Protein AF-A0A0D8IWX7-F1 (afdb_monomer_lite)

Sequence (116 aa):
MLSFEKLKALRERKLTTEEADFSEEHLSIVWWFLNEKKLPADDWFDVVVLRYLLTVKRWFTLPELQRYSFTTLAVSAMKSAVNTERRKQNRRPQTISLDAPYKGTYGDPLVECLAG

Organism: NCBI:txid1550024

pLDDT: mean 87.42, std 16.74, range [42.41, 98.69]

Radius of gyration: 21.65 Å; chains: 1; bounding box: 57×43×45 Å

Structure (mmCIF, N/CA/C/O backbone):
data_AF-A0A0D8IWX7-F1
#
_entry.id   AF-A0A0D8IWX7-F1
#
loop_
_atom_site.group_PDB
_atom_site.id
_atom_site.type_symbol
_atom_site.label_atom_id
_atom_site.label_alt_id
_atom_site.label_comp_id
_atom_site.label_asym_id
_atom_site.label_entity_id
_atom_site.label_seq_id
_atom_site.pdbx_PDB_ins_code
_atom_site.Cartn_x
_atom_site.Cartn_y
_atom_site.Cartn_z
_atom_site.occupancy
_atom_site.B_iso_or_equiv
_atom_site.auth_seq_id
_atom_site.auth_comp_id
_atom_site.auth_asym_id
_atom_site.auth_atom_id
_atom_site.pdbx_PDB_model_num
ATOM 1 N N . MET A 1 1 ? 5.541 0.273 18.414 1.00 60.97 1 MET A N 1
ATOM 2 C CA . MET A 1 1 ? 6.130 -0.409 17.235 1.00 60.97 1 MET A CA 1
ATOM 3 C C . MET A 1 1 ? 5.494 -1.789 17.108 1.00 60.97 1 MET A C 1
ATOM 5 O O . MET A 1 1 ? 5.471 -2.514 18.094 1.00 60.97 1 MET A O 1
ATOM 9 N N . LEU A 1 2 ? 4.934 -2.142 15.945 1.00 74.31 2 LEU A N 1
ATOM 10 C CA . LEU A 1 2 ? 4.429 -3.502 15.703 1.00 74.31 2 LEU A CA 1
ATOM 11 C C . LEU A 1 2 ? 5.584 -4.506 15.731 1.00 74.31 2 LEU A C 1
ATOM 13 O O . LEU A 1 2 ? 6.613 -4.266 15.100 1.00 74.31 2 LEU A O 1
ATOM 17 N N . SER A 1 3 ? 5.392 -5.635 16.417 1.00 86.25 3 SER A N 1
ATOM 18 C CA . SER A 1 3 ? 6.328 -6.755 16.330 1.00 86.25 3 SER A CA 1
ATOM 19 C C . SER A 1 3 ? 6.363 -7.317 14.906 1.00 86.25 3 SER A C 1
ATOM 21 O O . SER A 1 3 ? 5.390 -7.202 14.151 1.00 86.25 3 SER A O 1
ATOM 23 N N . PHE A 1 4 ? 7.484 -7.946 14.549 1.00 84.75 4 PHE A N 1
ATOM 24 C CA . PHE A 1 4 ? 7.644 -8.630 13.266 1.00 84.75 4 PHE A CA 1
ATOM 25 C C . PHE A 1 4 ? 6.500 -9.620 13.003 1.00 84.75 4 PHE A C 1
ATOM 27 O O . PHE A 1 4 ? 5.888 -9.570 11.939 1.00 84.75 4 PHE A O 1
ATOM 34 N N . GLU A 1 5 ? 6.134 -10.422 14.006 1.00 90.69 5 GLU A N 1
ATOM 35 C CA . GLU A 1 5 ? 5.042 -11.396 13.896 1.00 90.69 5 GLU A CA 1
ATOM 36 C C . GLU A 1 5 ? 3.694 -10.748 13.575 1.00 90.69 5 GLU A C 1
ATOM 38 O O . GLU A 1 5 ? 2.978 -11.202 12.684 1.00 90.69 5 GLU A O 1
ATOM 43 N N . LYS A 1 6 ? 3.362 -9.621 14.220 1.00 87.44 6 LYS A N 1
ATOM 44 C CA . LYS A 1 6 ? 2.121 -8.903 13.901 1.00 87.44 6 LYS A CA 1
ATOM 45 C C . LYS A 1 6 ? 2.145 -8.336 12.479 1.00 87.44 6 LYS A C 1
ATOM 47 O O . LYS A 1 6 ? 1.122 -8.362 11.800 1.00 87.44 6 LYS A O 1
ATOM 52 N N . LEU A 1 7 ? 3.292 -7.839 12.005 1.00 86.12 7 LEU A N 1
ATOM 53 C CA . LEU A 1 7 ? 3.440 -7.362 10.622 1.00 86.12 7 LEU A CA 1
ATOM 54 C C . LEU A 1 7 ? 3.317 -8.493 9.600 1.00 86.12 7 LEU A C 1
ATOM 56 O O . LEU A 1 7 ? 2.735 -8.286 8.533 1.00 86.12 7 LEU A O 1
ATOM 60 N N . LYS A 1 8 ? 3.864 -9.668 9.91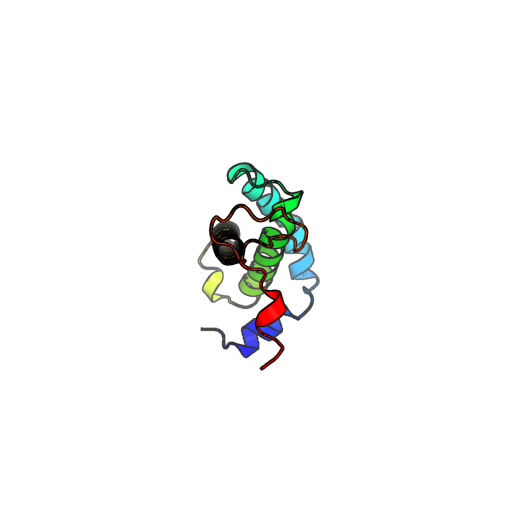6 1.00 91.31 8 LYS A N 1
ATOM 61 C CA . LYS A 1 8 ? 3.763 -10.864 9.084 1.00 91.31 8 LYS A CA 1
ATOM 62 C C . LYS A 1 8 ? 2.311 -11.336 8.992 1.00 91.31 8 LYS A C 1
ATOM 64 O O . LYS A 1 8 ? 1.776 -11.401 7.889 1.00 91.31 8 LYS A O 1
ATOM 69 N N . ALA A 1 9 ? 1.639 -11.498 10.131 1.00 92.75 9 ALA A N 1
ATOM 70 C CA . ALA A 1 9 ? 0.228 -11.875 10.186 1.00 92.75 9 ALA A CA 1
ATOM 71 C C . ALA A 1 9 ? -0.677 -10.880 9.435 1.00 92.75 9 ALA A C 1
ATOM 73 O O . ALA A 1 9 ? -1.554 -11.284 8.672 1.00 92.75 9 ALA A O 1
ATOM 74 N N . LEU A 1 10 ? -0.432 -9.570 9.578 1.00 92.31 10 LEU A N 1
ATOM 75 C CA . LEU A 1 10 ? -1.153 -8.535 8.824 1.00 92.31 10 LEU A CA 1
ATOM 76 C C . LEU A 1 10 ? -0.976 -8.686 7.311 1.00 92.31 10 LEU A C 1
ATOM 78 O O . LEU A 1 10 ? -1.925 -8.503 6.548 1.00 92.31 10 LEU A O 1
ATOM 82 N N . ARG A 1 11 ? 0.235 -9.003 6.854 1.00 92.88 11 ARG A N 1
ATOM 83 C CA . ARG A 1 11 ? 0.511 -9.189 5.428 1.00 92.88 11 ARG A CA 1
ATOM 84 C C . ARG A 1 11 ? -0.229 -10.403 4.872 1.00 92.88 11 ARG A C 1
ATOM 86 O O . ARG A 1 11 ? -0.835 -10.277 3.813 1.00 92.88 11 ARG A O 1
ATOM 93 N N . GLU A 1 12 ? -0.190 -11.521 5.588 1.00 94.38 12 GLU A N 1
ATOM 94 C CA . GLU A 1 12 ? -0.689 -12.825 5.132 1.00 94.38 12 GLU A CA 1
ATOM 95 C C . GLU A 1 12 ? -2.214 -12.967 5.226 1.00 94.38 12 GLU A C 1
ATOM 97 O O . GLU A 1 12 ? -2.812 -13.652 4.398 1.00 94.38 12 GLU A O 1
ATOM 102 N N . ARG A 1 13 ? -2.874 -12.302 6.186 1.00 95.19 13 ARG A N 1
ATOM 103 C CA . ARG A 1 13 ? -4.339 -12.379 6.303 1.00 95.19 13 ARG A CA 1
ATOM 104 C C . ARG A 1 13 ? -5.051 -11.770 5.093 1.00 95.19 13 ARG A C 1
ATOM 106 O O . ARG A 1 13 ? -4.549 -10.829 4.478 1.00 95.19 13 ARG A O 1
ATOM 113 N N . LYS A 1 14 ? -6.267 -12.222 4.791 1.00 96.50 14 LYS A N 1
ATOM 114 C CA . LYS A 1 14 ? -7.143 -11.537 3.825 1.00 96.50 14 LYS A CA 1
ATOM 115 C C . LYS A 1 14 ? -7.616 -10.183 4.379 1.00 96.50 14 LYS A C 1
ATOM 117 O O . LYS A 1 14 ? -7.542 -9.943 5.589 1.00 96.50 14 LYS A O 1
ATOM 122 N N . LEU A 1 15 ? -8.033 -9.288 3.483 1.00 97.19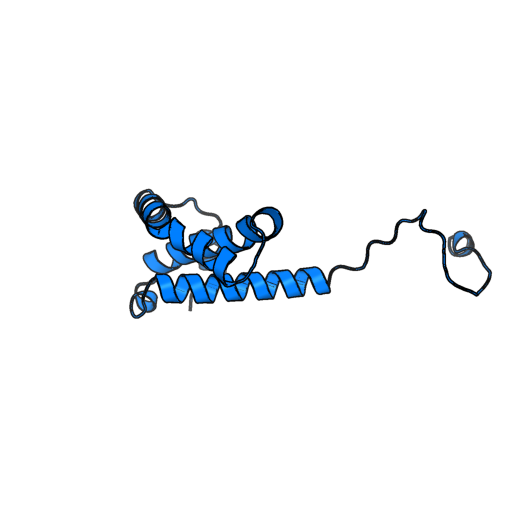 15 LEU A N 1
ATOM 123 C CA . LEU A 1 15 ? -8.745 -8.067 3.875 1.00 97.19 15 LEU A CA 1
ATOM 124 C C . LEU A 1 15 ? -10.071 -8.458 4.533 1.00 97.19 15 LEU A C 1
ATOM 126 O O . LEU A 1 15 ? -10.668 -9.465 4.142 1.00 97.19 15 LEU A O 1
ATOM 130 N N . THR A 1 16 ? -10.496 -7.697 5.539 1.00 97.81 16 THR A N 1
ATOM 131 C CA . THR A 1 16 ? -11.891 -7.767 5.998 1.00 97.81 16 THR A CA 1
ATOM 132 C C . THR A 1 16 ? -12.795 -7.095 4.965 1.00 97.81 16 THR A C 1
ATOM 134 O O . THR A 1 16 ? -12.296 -6.427 4.057 1.00 97.81 16 THR A O 1
ATOM 137 N N . THR A 1 17 ? -14.110 -7.268 5.082 1.00 98.06 17 THR A N 1
ATOM 138 C CA . THR A 1 17 ? -15.071 -6.623 4.177 1.00 98.06 17 THR A CA 1
ATOM 139 C C . THR A 1 17 ? -14.912 -5.104 4.205 1.00 98.06 17 THR A C 1
ATOM 141 O O . THR A 1 17 ? -14.738 -4.486 3.166 1.00 98.06 17 THR A O 1
ATOM 144 N N . GLU A 1 18 ? -14.810 -4.517 5.396 1.00 98.00 18 GLU A N 1
ATOM 145 C CA . GLU A 1 18 ? -14.675 -3.069 5.582 1.00 98.00 18 GLU A CA 1
ATOM 146 C C . GLU A 1 18 ? -13.376 -2.533 4.971 1.00 98.00 18 GLU A C 1
ATOM 148 O O . GLU A 1 18 ? -13.340 -1.453 4.387 1.00 98.00 18 GLU A O 1
ATOM 153 N N . GLU A 1 19 ? -12.284 -3.290 5.092 1.00 98.12 19 GLU A N 1
ATOM 154 C CA . GLU A 1 19 ? -11.017 -2.926 4.467 1.00 98.12 19 GLU A CA 1
ATOM 155 C C . GLU A 1 19 ? -11.064 -3.070 2.946 1.00 98.12 19 GLU A C 1
ATOM 157 O O . GLU A 1 19 ? -10.386 -2.311 2.254 1.00 98.12 19 GLU A O 1
ATOM 162 N N . ALA A 1 20 ? -11.806 -4.050 2.425 1.00 98.19 20 ALA A N 1
ATOM 163 C CA . ALA A 1 20 ? -11.984 -4.251 0.994 1.00 98.19 20 ALA A CA 1
ATOM 164 C C . ALA A 1 20 ? -12.804 -3.107 0.383 1.00 98.19 20 ALA A C 1
ATOM 166 O O . ALA A 1 20 ? -12.322 -2.484 -0.561 1.00 98.19 20 ALA A O 1
ATOM 167 N N . ASP A 1 21 ? -13.941 -2.763 0.989 1.00 98.50 21 ASP A N 1
ATOM 168 C CA . ASP A 1 21 ? -14.801 -1.654 0.562 1.00 98.50 21 ASP A CA 1
ATOM 169 C C . ASP A 1 21 ? -14.020 -0.332 0.581 1.00 98.50 21 ASP A C 1
ATOM 171 O O . ASP A 1 21 ? -13.932 0.381 -0.420 1.00 98.50 21 ASP A O 1
ATOM 175 N N . PHE A 1 22 ? -13.317 -0.056 1.685 1.00 98.38 22 PHE A N 1
ATOM 176 C CA . PHE A 1 22 ? -12.463 1.127 1.794 1.00 98.38 22 PHE A CA 1
ATOM 177 C C . PHE A 1 22 ? -11.349 1.149 0.735 1.00 98.38 22 PHE A C 1
ATOM 179 O O . PHE A 1 22 ? -10.996 2.213 0.214 1.00 98.38 22 PHE A O 1
ATOM 186 N N . SER A 1 23 ? -10.770 -0.019 0.428 1.00 97.81 23 SER A N 1
ATOM 187 C CA . SER A 1 23 ? -9.730 -0.148 -0.597 1.00 97.81 23 SER A CA 1
ATOM 188 C C . SER A 1 23 ? -10.271 0.147 -1.992 1.00 97.81 23 SER A C 1
ATOM 190 O O . SER A 1 23 ? -9.572 0.752 -2.799 1.00 97.81 23 SER A O 1
ATOM 192 N N . GLU A 1 24 ? -11.494 -0.280 -2.292 1.00 98.12 24 GLU A N 1
ATOM 193 C CA . GLU A 1 24 ? -12.143 -0.031 -3.576 1.00 98.12 24 GLU A CA 1
ATOM 194 C C . GLU A 1 24 ? -12.439 1.461 -3.760 1.00 98.12 24 GLU A C 1
ATOM 196 O O . GLU A 1 24 ? -12.020 2.053 -4.759 1.00 98.12 24 GLU A O 1
ATOM 201 N N . GLU A 1 25 ? -13.032 2.104 -2.751 1.00 98.19 25 GLU A N 1
ATOM 202 C CA . GLU A 1 25 ? -13.342 3.541 -2.760 1.00 98.19 25 GLU A CA 1
ATOM 203 C C . GLU A 1 25 ? -12.102 4.417 -2.994 1.00 98.19 25 GLU A C 1
ATOM 205 O O . GLU A 1 25 ? -12.149 5.427 -3.701 1.00 98.19 25 GLU A O 1
ATOM 210 N N . HIS A 1 26 ? -10.963 4.027 -2.417 1.00 98.00 26 HIS A N 1
ATOM 211 C CA . HIS A 1 26 ? -9.727 4.807 -2.471 1.00 98.00 26 HIS A CA 1
ATOM 212 C C . HIS A 1 26 ? -8.740 4.316 -3.538 1.00 98.00 26 HIS A C 1
ATOM 214 O O . HIS A 1 26 ? -7.630 4.850 -3.618 1.00 98.00 26 HIS A O 1
ATOM 220 N N . LEU A 1 27 ? -9.101 3.331 -4.370 1.00 97.75 27 LEU A N 1
ATOM 221 C CA . LEU A 1 27 ? -8.188 2.709 -5.337 1.00 97.75 27 LEU A CA 1
ATOM 222 C C . LEU A 1 27 ? -7.655 3.702 -6.381 1.00 97.75 27 LEU A C 1
ATOM 224 O O . LEU A 1 27 ? -6.538 3.550 -6.878 1.00 97.75 27 LEU A O 1
ATOM 228 N N . SER A 1 28 ? -8.417 4.756 -6.684 1.00 98.12 28 SER A N 1
ATOM 229 C CA . SER A 1 28 ? -8.039 5.817 -7.631 1.00 98.12 28 SER A CA 1
ATOM 230 C C . SER A 1 28 ? -6.675 6.453 -7.323 1.00 98.12 28 SER A C 1
ATOM 232 O O . SER A 1 28 ? -5.960 6.860 -8.243 1.00 98.12 28 SER A O 1
ATOM 234 N N . ILE A 1 29 ? -6.251 6.460 -6.053 1.00 98.31 29 ILE A N 1
ATOM 235 C CA . ILE A 1 29 ? -4.939 6.970 -5.640 1.00 98.31 29 ILE A CA 1
ATOM 236 C C . ILE A 1 29 ? -3.774 6.169 -6.231 1.00 98.31 29 ILE A C 1
ATOM 238 O O . ILE A 1 29 ? -2.709 6.736 -6.475 1.00 98.31 29 ILE A O 1
ATOM 242 N N . VAL A 1 30 ? -3.957 4.867 -6.471 1.00 98.62 30 VAL A N 1
ATOM 243 C CA . VAL A 1 30 ? -2.935 3.990 -7.058 1.00 98.62 30 VAL A CA 1
ATOM 244 C C . VAL A 1 30 ? -2.683 4.407 -8.502 1.00 98.62 30 VAL A C 1
ATOM 246 O O . VAL A 1 30 ? -1.538 4.640 -8.887 1.00 98.62 30 VAL A O 1
ATOM 249 N N . TRP A 1 31 ? -3.753 4.593 -9.276 1.00 98.50 31 TRP A N 1
ATOM 250 C CA . TRP A 1 31 ? -3.675 5.045 -10.665 1.00 98.50 31 TRP A CA 1
ATOM 251 C C . TRP A 1 31 ? -3.107 6.456 -10.782 1.00 98.50 31 TRP A C 1
ATOM 253 O O . TRP A 1 31 ? -2.202 6.695 -11.586 1.00 98.50 31 TRP A O 1
ATOM 263 N N . TRP A 1 32 ? -3.576 7.376 -9.933 1.00 98.62 32 TRP A N 1
ATOM 264 C CA . TRP A 1 32 ? -3.013 8.721 -9.849 1.00 98.62 32 TRP A CA 1
ATOM 265 C C . TRP A 1 32 ? -1.509 8.676 -9.554 1.00 98.62 32 TRP A C 1
ATOM 267 O O . TRP A 1 32 ? -0.728 9.318 -10.253 1.00 98.62 32 TRP A O 1
ATOM 277 N N . PHE A 1 33 ? -1.084 7.875 -8.573 1.00 98.69 33 PHE A N 1
ATOM 278 C CA . PHE A 1 33 ? 0.320 7.756 -8.185 1.00 98.69 33 PHE A CA 1
ATOM 279 C C . PHE A 1 33 ? 1.195 7.211 -9.322 1.00 98.69 33 PHE A C 1
ATOM 281 O O . PHE A 1 33 ? 2.278 7.748 -9.564 1.00 98.69 33 PHE A O 1
ATOM 288 N N . LEU A 1 34 ? 0.739 6.171 -10.028 1.00 98.69 34 LEU A N 1
ATOM 289 C CA . LEU A 1 34 ? 1.452 5.604 -11.177 1.00 98.69 34 LEU A CA 1
ATOM 290 C C . LEU A 1 34 ? 1.639 6.650 -12.286 1.00 98.69 34 LEU A C 1
ATOM 292 O O . LEU A 1 34 ? 2.761 6.851 -12.758 1.00 98.69 34 LEU A O 1
ATOM 296 N N . ASN A 1 35 ? 0.577 7.383 -12.636 1.00 98.44 35 ASN A N 1
ATOM 297 C CA . ASN A 1 35 ? 0.632 8.442 -13.648 1.00 98.44 35 ASN A CA 1
ATOM 298 C C . ASN A 1 35 ? 1.541 9.614 -13.231 1.00 98.44 35 ASN A C 1
ATOM 300 O O . ASN A 1 35 ? 2.351 10.101 -14.026 1.00 98.44 35 ASN A O 1
ATOM 304 N N . GLU A 1 36 ? 1.437 10.044 -11.974 1.00 98.31 36 GLU A N 1
ATOM 305 C CA . GLU A 1 36 ? 2.239 11.121 -11.389 1.00 98.31 36 GLU A CA 1
ATOM 306 C C . GLU A 1 36 ? 3.732 10.766 -11.356 1.00 98.31 36 GLU A C 1
ATOM 308 O O . GLU A 1 36 ? 4.596 11.614 -11.569 1.00 98.31 36 GLU A O 1
ATOM 313 N N . LYS A 1 37 ? 4.066 9.494 -11.111 1.00 97.81 37 LYS A N 1
ATOM 314 C CA . LYS A 1 37 ? 5.454 9.009 -11.067 1.00 97.81 37 LYS A CA 1
ATOM 315 C C . LYS A 1 37 ? 5.970 8.460 -12.390 1.00 97.81 37 LYS A C 1
ATOM 317 O O . LYS A 1 37 ? 7.120 8.024 -12.422 1.00 97.81 37 LYS A O 1
ATOM 322 N N . LYS A 1 38 ? 5.167 8.529 -13.459 1.00 98.12 38 LYS A N 1
ATOM 323 C CA . LYS A 1 38 ? 5.500 8.002 -14.794 1.00 98.12 38 LYS A CA 1
ATOM 324 C C . LYS A 1 38 ? 5.961 6.545 -14.717 1.00 98.12 38 LYS A C 1
ATOM 326 O O . LYS A 1 38 ? 6.993 6.172 -15.265 1.00 98.12 38 LYS A O 1
ATOM 331 N N . LEU A 1 39 ? 5.203 5.748 -13.971 1.00 98.19 39 LEU A N 1
ATOM 332 C CA . LEU A 1 39 ? 5.433 4.323 -13.775 1.00 98.19 39 LEU A CA 1
ATOM 333 C C . LEU A 1 39 ? 4.441 3.548 -14.655 1.00 98.19 39 LEU A C 1
ATOM 335 O O . LEU A 1 39 ? 3.240 3.629 -14.386 1.00 98.19 39 LEU A O 1
ATOM 339 N N . PRO A 1 40 ? 4.904 2.826 -15.695 1.00 97.94 40 PRO A N 1
ATOM 340 C CA . PRO A 1 40 ? 4.044 1.946 -16.482 1.00 97.94 40 PRO A CA 1
ATOM 341 C C . PRO A 1 40 ? 3.333 0.934 -15.580 1.00 97.94 40 PRO A C 1
ATOM 343 O O . PRO A 1 40 ? 3.967 0.323 -14.718 1.00 97.94 40 PRO A O 1
ATOM 346 N N . ALA A 1 41 ? 2.020 0.773 -15.752 1.00 97.62 41 ALA A N 1
ATOM 347 C CA . ALA A 1 41 ? 1.230 -0.116 -14.902 1.00 97.62 41 ALA A CA 1
ATOM 348 C C . ALA A 1 41 ? 1.679 -1.580 -15.033 1.00 97.62 41 ALA A C 1
ATOM 350 O O . ALA A 1 41 ? 1.776 -2.264 -14.018 1.00 97.62 41 ALA A O 1
ATOM 351 N N . ASP A 1 42 ? 2.045 -2.009 -16.242 1.00 97.88 42 ASP A N 1
ATOM 352 C CA . ASP A 1 42 ? 2.511 -3.370 -16.540 1.00 97.88 42 ASP A CA 1
ATOM 353 C C . ASP A 1 42 ? 3.725 -3.788 -15.692 1.00 97.88 42 ASP A C 1
ATOM 355 O O . ASP A 1 42 ? 3.852 -4.956 -15.331 1.00 97.88 42 ASP A O 1
ATOM 359 N N . ASP A 1 43 ? 4.572 -2.825 -15.312 1.00 96.81 43 ASP A N 1
ATOM 360 C CA . ASP A 1 43 ? 5.804 -3.071 -14.554 1.00 96.81 43 ASP A CA 1
ATOM 361 C C . ASP A 1 43 ? 5.688 -2.759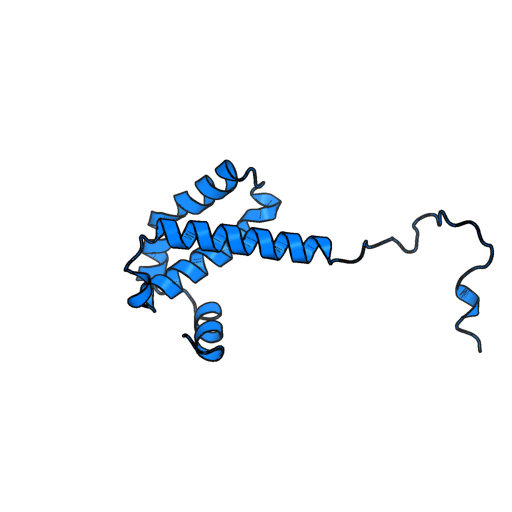 -13.053 1.00 96.81 43 ASP A C 1
ATOM 363 O O . ASP A 1 43 ? 6.523 -3.201 -12.260 1.00 96.81 43 ASP A O 1
ATOM 367 N N . TRP A 1 44 ? 4.729 -1.914 -12.657 1.00 98.44 44 TRP A N 1
ATOM 368 C CA . TRP A 1 44 ? 4.710 -1.302 -11.319 1.00 98.44 44 TRP A CA 1
ATOM 369 C C . TRP A 1 44 ? 3.402 -1.466 -10.553 1.00 98.44 44 TRP A C 1
ATOM 371 O O . TRP A 1 44 ? 3.372 -1.161 -9.354 1.00 98.44 44 TRP A O 1
ATOM 381 N N . PHE A 1 45 ? 2.318 -1.897 -11.200 1.00 98.38 45 PHE A N 1
ATOM 382 C CA . PHE A 1 45 ? 1.012 -1.968 -10.552 1.00 98.38 45 PHE A CA 1
ATOM 383 C C . PHE A 1 45 ? 1.034 -2.899 -9.339 1.00 98.38 45 PHE A C 1
ATOM 385 O O . PHE A 1 45 ? 0.586 -2.502 -8.267 1.00 98.38 45 PHE A O 1
ATOM 392 N N . ASP A 1 46 ? 1.625 -4.085 -9.464 1.00 98.31 46 ASP A N 1
ATOM 393 C CA . ASP A 1 46 ? 1.762 -5.070 -8.389 1.00 98.31 46 ASP A CA 1
ATOM 394 C C . ASP A 1 46 ? 2.549 -4.519 -7.182 1.00 98.31 46 ASP A C 1
ATOM 396 O O . ASP A 1 46 ? 2.083 -4.576 -6.041 1.00 98.31 46 ASP A O 1
ATOM 400 N N . VAL A 1 47 ? 3.705 -3.895 -7.415 1.00 98.19 47 VAL A N 1
ATOM 401 C CA . VAL A 1 47 ? 4.556 -3.296 -6.376 1.00 98.19 47 VAL A CA 1
ATOM 402 C C . VAL A 1 47 ? 3.793 -2.224 -5.597 1.00 98.19 47 VAL A C 1
ATOM 404 O O . VAL A 1 47 ? 3.892 -2.140 -4.364 1.00 98.19 47 VAL A O 1
ATOM 407 N N . VAL A 1 48 ? 3.038 -1.391 -6.312 1.00 98.50 48 VAL A N 1
ATOM 408 C CA . VAL A 1 48 ? 2.311 -0.251 -5.754 1.00 98.50 48 VAL A CA 1
ATOM 409 C C . VAL A 1 48 ? 1.031 -0.710 -5.048 1.00 98.50 48 VAL A C 1
ATOM 411 O O . VAL A 1 48 ? 0.832 -0.357 -3.882 1.00 98.50 48 VAL A O 1
ATOM 414 N N . VAL A 1 49 ? 0.204 -1.546 -5.685 1.00 98.31 49 VAL A N 1
ATOM 415 C CA . VAL A 1 49 ? -1.078 -2.015 -5.135 1.00 98.31 49 VAL A CA 1
ATOM 416 C C . VAL A 1 49 ? -0.873 -2.892 -3.899 1.00 98.31 49 VAL A C 1
ATOM 418 O O . VAL A 1 49 ? -1.552 -2.703 -2.891 1.00 98.31 49 VAL A O 1
ATOM 421 N N . LEU A 1 50 ? 0.135 -3.773 -3.884 1.00 97.62 50 LEU A N 1
ATOM 422 C CA . LEU A 1 50 ? 0.431 -4.600 -2.707 1.00 97.62 50 LEU A CA 1
ATOM 423 C C . LEU A 1 50 ? 0.832 -3.742 -1.504 1.00 97.62 50 LEU A C 1
ATOM 425 O O . LEU A 1 50 ? 0.478 -4.036 -0.357 1.00 97.62 50 LEU A O 1
ATOM 429 N N . ARG A 1 51 ? 1.567 -2.652 -1.747 1.00 98.00 51 ARG A N 1
ATOM 430 C CA . ARG A 1 51 ? 1.929 -1.709 -0.690 1.00 98.00 51 ARG A CA 1
ATOM 431 C C . ARG A 1 51 ? 0.730 -0.889 -0.221 1.00 98.00 51 ARG A C 1
ATOM 433 O O . ARG A 1 51 ? 0.616 -0.647 0.984 1.00 98.00 51 ARG A O 1
ATOM 440 N N . TYR A 1 52 ? -0.128 -0.471 -1.141 1.00 98.50 52 TYR A N 1
ATOM 441 C CA . TYR A 1 52 ? -1.372 0.232 -0.856 1.00 98.50 52 TYR A CA 1
ATOM 442 C C . TYR A 1 52 ? -2.281 -0.598 0.065 1.00 98.50 52 TYR A C 1
ATOM 444 O O . TYR A 1 52 ? -2.589 -0.151 1.169 1.00 98.50 52 TYR A O 1
ATOM 452 N N . LEU A 1 53 ? -2.576 -1.852 -0.294 1.00 98.19 53 LEU A N 1
ATOM 453 C CA . LEU A 1 53 ? -3.422 -2.746 0.509 1.00 98.19 53 LEU A CA 1
ATOM 454 C C . LEU A 1 53 ? -2.822 -3.032 1.892 1.00 98.19 53 LEU A C 1
ATOM 456 O O . LEU A 1 53 ? -3.524 -3.057 2.902 1.00 98.19 53 LEU A O 1
ATOM 460 N N . LEU A 1 54 ? -1.496 -3.190 1.984 1.00 97.19 54 LEU A N 1
ATOM 461 C CA . LEU A 1 54 ? -0.831 -3.310 3.284 1.00 97.19 54 LEU A CA 1
ATOM 462 C C . LEU A 1 54 ? -0.987 -2.035 4.129 1.00 97.19 54 LEU A C 1
ATOM 464 O O . LEU A 1 54 ? -1.021 -2.106 5.357 1.00 97.19 54 LEU A O 1
ATOM 468 N N . THR A 1 55 ? -1.058 -0.869 3.491 1.00 97.44 55 THR A N 1
ATOM 469 C CA . THR A 1 55 ? -1.262 0.411 4.177 1.00 97.44 55 THR A CA 1
ATOM 470 C C . THR A 1 55 ? -2.691 0.536 4.689 1.00 97.44 55 THR A C 1
ATOM 472 O O . THR A 1 55 ? -2.849 0.961 5.829 1.00 97.44 55 THR A O 1
ATOM 475 N N . VAL A 1 56 ? -3.694 0.075 3.930 1.00 97.88 56 VAL A N 1
ATOM 476 C CA . VAL A 1 56 ? -5.094 -0.033 4.390 1.00 97.88 56 VAL A CA 1
ATOM 477 C C . VAL A 1 56 ? -5.162 -0.854 5.673 1.00 97.88 56 VAL A C 1
ATOM 479 O O . VAL A 1 56 ? -5.556 -0.338 6.716 1.00 97.88 56 VAL A O 1
ATOM 482 N N . LYS A 1 57 ? -4.632 -2.081 5.660 1.00 97.19 57 LYS A N 1
ATOM 483 C CA . LYS A 1 57 ? -4.620 -2.939 6.856 1.00 97.19 57 LYS A CA 1
ATOM 484 C C . LYS A 1 57 ? -3.966 -2.265 8.059 1.00 97.19 57 LYS A C 1
ATOM 486 O O . LYS A 1 57 ? -4.452 -2.357 9.185 1.00 97.19 57 LYS A O 1
ATOM 491 N N . ARG A 1 58 ? -2.837 -1.579 7.844 1.00 95.50 58 ARG A N 1
ATOM 492 C CA . ARG A 1 58 ? -2.132 -0.862 8.918 1.00 95.50 58 ARG A CA 1
ATOM 493 C C . ARG A 1 58 ? -2.938 0.322 9.442 1.00 95.50 58 ARG A C 1
ATOM 495 O O . ARG A 1 58 ? -2.914 0.537 10.646 1.00 95.50 58 ARG A O 1
ATOM 502 N N . TRP A 1 59 ? -3.631 1.052 8.575 1.00 96.19 59 TRP A N 1
ATOM 503 C CA . TRP A 1 59 ? -4.482 2.185 8.940 1.00 96.19 59 TRP A CA 1
ATOM 504 C C . TRP A 1 59 ? -5.627 1.778 9.872 1.00 96.19 59 TRP A C 1
ATOM 506 O O . TRP A 1 59 ? -5.864 2.428 10.890 1.00 96.19 59 TRP A O 1
ATOM 516 N N . PHE A 1 60 ? -6.282 0.659 9.558 1.00 95.31 60 PHE A N 1
ATOM 517 C CA . PHE A 1 60 ? -7.359 0.093 10.371 1.00 95.31 60 PHE A CA 1
ATOM 518 C C . PHE A 1 60 ? -6.844 -0.521 11.679 1.00 95.31 60 PHE A C 1
ATOM 520 O O . PHE A 1 60 ? -7.476 -0.395 12.721 1.00 95.31 60 PHE A O 1
ATOM 527 N N . THR A 1 61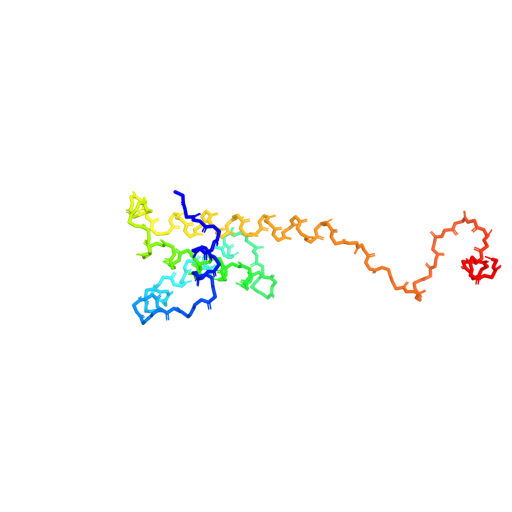 ? -5.667 -1.152 11.653 1.00 94.00 61 THR A N 1
ATOM 528 C CA . THR A 1 61 ? -5.116 -1.845 12.832 1.00 94.00 61 THR A CA 1
ATOM 529 C C . THR A 1 61 ? -4.444 -0.897 13.833 1.00 94.00 61 THR A C 1
ATOM 531 O O . THR A 1 61 ? -4.313 -1.232 15.009 1.00 94.00 61 THR A O 1
ATOM 534 N N . LEU A 1 62 ? -3.959 0.264 13.382 1.00 92.94 62 LEU A N 1
ATOM 535 C CA . LEU A 1 62 ? -3.150 1.183 14.184 1.00 92.94 62 LEU A CA 1
ATOM 536 C C . LEU A 1 62 ? -3.830 2.551 14.301 1.00 92.94 62 LEU A C 1
ATOM 538 O O . LEU A 1 62 ? -3.594 3.417 13.455 1.00 92.94 62 LEU A O 1
ATOM 542 N N . PRO A 1 63 ? -4.578 2.804 15.389 1.00 91.56 63 PRO A N 1
ATOM 543 C CA . PRO A 1 63 ? -5.184 4.112 15.644 1.00 91.56 63 PRO A CA 1
ATOM 544 C C . PRO A 1 63 ? -4.158 5.252 15.637 1.00 91.56 63 PRO A C 1
ATOM 546 O O . PRO A 1 63 ? -4.436 6.360 15.197 1.00 91.56 63 PRO A O 1
ATOM 549 N N . GLU A 1 64 ? -2.917 4.966 16.039 1.00 92.50 64 GLU A N 1
ATOM 550 C CA . GLU A 1 64 ? -1.807 5.920 16.003 1.00 92.50 64 GLU A CA 1
ATOM 551 C C . GLU A 1 64 ? -1.485 6.463 14.602 1.00 92.50 64 GLU A C 1
ATOM 553 O O . GLU A 1 64 ? -0.898 7.540 14.502 1.00 92.50 64 GLU A O 1
ATOM 558 N N . LEU A 1 65 ? -1.832 5.751 13.525 1.00 92.06 65 LEU A N 1
ATOM 559 C CA . LEU A 1 65 ? -1.639 6.223 12.153 1.00 92.06 65 LEU A CA 1
ATOM 560 C C . LEU A 1 65 ? -2.740 7.186 11.706 1.00 92.06 65 LEU A C 1
ATOM 562 O O . LEU A 1 65 ? -2.478 8.029 10.850 1.00 92.06 65 LEU A O 1
ATOM 566 N N . GLN A 1 66 ? -3.913 7.127 12.339 1.00 91.75 66 GLN A N 1
ATOM 567 C CA . GLN A 1 66 ? -5.094 7.916 11.977 1.00 91.75 66 GLN A CA 1
ATOM 568 C C . GLN A 1 66 ? -4.960 9.412 12.294 1.00 91.75 66 GLN A C 1
ATOM 570 O O . GLN A 1 66 ? -5.819 10.203 11.928 1.00 91.75 66 GLN A O 1
ATOM 575 N N . ARG A 1 67 ? -3.844 9.823 12.915 1.00 94.50 67 ARG A N 1
ATOM 576 C CA . ARG A 1 67 ? -3.464 11.236 13.068 1.00 94.50 67 ARG A CA 1
ATOM 577 C C . ARG A 1 67 ? -3.085 11.917 11.744 1.00 94.50 67 ARG A C 1
ATOM 579 O O . ARG A 1 67 ? -2.986 13.138 11.695 1.00 94.50 67 ARG A O 1
ATOM 586 N N . TYR A 1 68 ? -2.774 11.137 10.709 1.00 94.00 68 TYR A N 1
ATOM 587 C CA . TYR A 1 68 ? -2.481 11.637 9.364 1.00 94.00 68 TYR A CA 1
ATOM 588 C C . TYR A 1 68 ? -3.725 11.500 8.473 1.00 94.00 68 TYR A C 1
ATOM 590 O O . TYR A 1 68 ? -4.780 11.094 8.944 1.00 94.00 68 TYR A O 1
ATOM 598 N N . SER A 1 69 ? -3.640 11.807 7.179 1.00 95.88 69 SER A N 1
ATOM 599 C CA . SER A 1 69 ? -4.649 11.328 6.224 1.00 95.88 69 SER A CA 1
ATOM 600 C C . SER A 1 69 ? -4.199 10.008 5.604 1.00 95.88 69 SER A C 1
ATOM 602 O O . SER A 1 69 ? -2.999 9.802 5.377 1.00 95.88 69 SER A O 1
ATOM 604 N N . PHE A 1 70 ? -5.151 9.126 5.286 1.00 97.19 70 PHE A N 1
ATOM 605 C CA . PHE A 1 70 ? -4.851 7.844 4.644 1.00 97.19 70 PHE A CA 1
ATOM 606 C C . PHE A 1 70 ? -4.062 8.038 3.338 1.00 97.19 70 PHE A C 1
ATOM 608 O O . PHE A 1 70 ? -3.019 7.413 3.144 1.00 97.19 70 PHE A O 1
ATOM 615 N N . THR A 1 71 ? -4.488 8.991 2.503 1.00 97.12 71 THR A N 1
ATOM 616 C CA . THR A 1 71 ? -3.821 9.410 1.259 1.00 97.12 71 THR A CA 1
ATOM 617 C C . THR A 1 71 ? -2.334 9.693 1.463 1.00 97.12 71 THR A C 1
ATOM 619 O O . THR A 1 71 ? -1.493 9.183 0.721 1.00 97.12 71 THR A O 1
ATOM 622 N N . THR A 1 72 ? -1.982 10.454 2.504 1.00 97.06 72 THR A N 1
ATOM 623 C CA . THR A 1 72 ? -0.584 10.806 2.795 1.00 97.06 72 THR A CA 1
ATOM 624 C C . THR A 1 72 ? 0.249 9.564 3.102 1.00 97.06 72 THR A C 1
ATOM 626 O O . THR A 1 72 ? 1.357 9.408 2.576 1.00 97.06 72 THR A O 1
ATOM 629 N N . LEU A 1 73 ? -0.280 8.649 3.920 1.00 97.62 73 LEU A N 1
ATOM 630 C CA . LEU A 1 73 ? 0.431 7.413 4.238 1.00 97.62 73 LEU A CA 1
ATOM 631 C C . LEU A 1 73 ? 0.542 6.490 3.031 1.00 97.62 73 LEU A C 1
ATOM 633 O O . LEU A 1 73 ? 1.622 5.947 2.804 1.00 97.62 73 LEU A O 1
ATOM 637 N N . ALA A 1 74 ? -0.523 6.345 2.245 1.00 98.12 74 ALA A N 1
ATOM 638 C CA . ALA A 1 74 ? -0.522 5.529 1.040 1.00 98.12 74 ALA A CA 1
ATOM 639 C C . ALA A 1 74 ? 0.538 6.018 0.043 1.00 98.12 74 ALA A C 1
ATOM 641 O O . ALA A 1 74 ? 1.383 5.232 -0.379 1.00 98.12 74 ALA A O 1
ATOM 642 N N . VAL A 1 75 ? 0.585 7.319 -0.266 1.00 98.44 75 VAL A N 1
ATOM 643 C CA . VAL A 1 75 ? 1.580 7.894 -1.193 1.00 98.44 75 VAL A CA 1
ATOM 644 C C . VAL A 1 75 ? 3.007 7.697 -0.687 1.00 98.44 75 VAL A C 1
ATOM 646 O O . VAL A 1 75 ? 3.885 7.279 -1.447 1.00 98.44 75 VAL A O 1
ATOM 649 N N . SER A 1 76 ? 3.252 7.960 0.599 1.00 98.19 76 SER A N 1
ATOM 650 C CA . SER A 1 76 ? 4.571 7.761 1.211 1.00 98.19 76 SER A CA 1
ATOM 651 C C . SER A 1 76 ? 5.004 6.290 1.159 1.00 98.19 76 SER A C 1
ATOM 653 O O . SER A 1 76 ? 6.127 5.967 0.754 1.00 98.19 76 SER A O 1
ATOM 655 N N . ALA A 1 77 ? 4.088 5.379 1.490 1.00 98.06 77 ALA A N 1
ATOM 656 C CA . ALA A 1 77 ? 4.324 3.946 1.467 1.00 98.06 77 ALA A CA 1
ATOM 657 C C . ALA A 1 77 ? 4.600 3.439 0.043 1.00 98.06 77 ALA A C 1
ATOM 659 O O . ALA A 1 77 ? 5.596 2.743 -0.164 1.00 98.06 77 ALA A O 1
ATOM 660 N N . MET A 1 78 ? 3.775 3.815 -0.939 1.00 98.69 78 MET A N 1
ATOM 661 C CA . MET A 1 78 ? 3.947 3.458 -2.353 1.00 98.69 78 MET A CA 1
ATOM 662 C C . MET A 1 78 ? 5.290 3.964 -2.898 1.00 98.69 78 MET A C 1
ATOM 664 O O . MET A 1 78 ? 6.042 3.192 -3.493 1.00 98.69 78 MET A O 1
ATOM 668 N N . LYS A 1 79 ? 5.679 5.211 -2.592 1.00 98.62 79 LYS A N 1
ATOM 669 C CA . LYS A 1 79 ? 7.007 5.755 -2.937 1.00 98.62 79 LYS A CA 1
ATOM 670 C C . LYS A 1 79 ? 8.145 4.929 -2.336 1.00 98.62 79 LYS A C 1
ATOM 672 O O . LYS A 1 79 ? 9.141 4.667 -3.010 1.00 98.62 79 LYS A O 1
ATOM 677 N N . SER A 1 80 ? 8.008 4.504 -1.081 1.00 98.31 80 SER A N 1
ATOM 678 C CA . SER A 1 80 ? 8.987 3.629 -0.431 1.00 98.31 80 SER A CA 1
ATOM 679 C C . SER A 1 80 ? 9.098 2.273 -1.139 1.00 98.31 80 SER A C 1
ATOM 681 O O . SER A 1 80 ? 10.212 1.833 -1.416 1.00 98.31 80 SER A O 1
ATOM 683 N N . ALA A 1 81 ? 7.972 1.651 -1.507 1.00 98.25 81 ALA A N 1
ATOM 684 C CA . ALA A 1 81 ? 7.962 0.377 -2.229 1.00 98.25 81 ALA A CA 1
ATOM 685 C C . ALA A 1 81 ? 8.663 0.465 -3.588 1.00 98.25 81 ALA A C 1
ATOM 687 O O . ALA A 1 81 ? 9.511 -0.375 -3.879 1.00 98.25 81 ALA A O 1
ATOM 688 N N . VAL A 1 82 ? 8.390 1.519 -4.362 1.00 98.56 82 VAL A N 1
ATOM 689 C CA . VAL A 1 82 ? 9.062 1.769 -5.646 1.00 98.56 82 VAL A CA 1
ATOM 690 C C . VAL A 1 82 ? 10.575 1.868 -5.459 1.00 98.56 82 VAL A C 1
ATOM 692 O O . VAL A 1 82 ? 11.337 1.209 -6.160 1.00 98.56 82 VAL A O 1
ATOM 695 N N . ASN A 1 83 ? 11.033 2.642 -4.471 1.00 98.00 83 ASN A N 1
ATOM 696 C CA . ASN A 1 83 ? 12.463 2.772 -4.186 1.00 98.00 83 ASN A CA 1
AT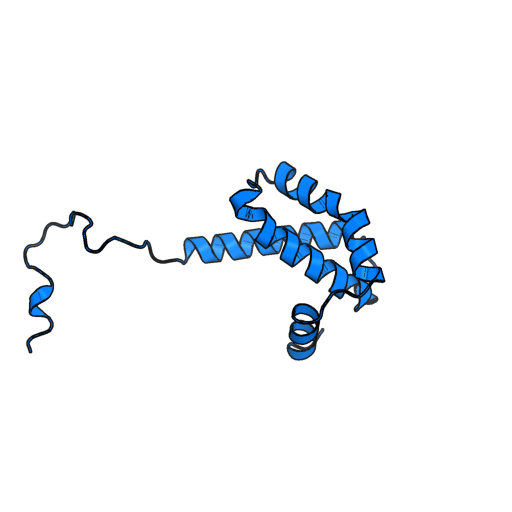OM 697 C C . ASN A 1 83 ? 13.102 1.437 -3.781 1.00 98.00 83 ASN A C 1
ATOM 699 O O . ASN A 1 83 ? 14.238 1.156 -4.167 1.00 98.00 83 ASN A O 1
ATOM 703 N N . THR A 1 84 ? 12.398 0.616 -3.001 1.00 97.44 84 THR A N 1
ATOM 704 C CA . THR A 1 84 ? 12.866 -0.720 -2.626 1.00 97.44 84 THR A CA 1
ATOM 705 C C . THR A 1 84 ? 12.975 -1.636 -3.841 1.00 97.44 84 THR A C 1
ATOM 707 O O . THR A 1 84 ? 14.010 -2.286 -3.989 1.00 97.44 84 THR A O 1
ATOM 710 N N . GLU A 1 85 ? 11.976 -1.666 -4.724 1.00 97.31 85 GLU A N 1
ATOM 711 C CA . GLU A 1 85 ? 12.034 -2.521 -5.914 1.00 97.31 85 GLU A CA 1
ATOM 712 C C . GLU A 1 85 ? 13.117 -2.050 -6.889 1.00 97.31 85 GLU A C 1
ATOM 714 O O . GLU A 1 85 ? 13.899 -2.876 -7.345 1.00 97.31 85 GLU A O 1
ATOM 719 N N . ARG A 1 86 ? 13.295 -0.739 -7.106 1.00 96.19 86 ARG A N 1
ATOM 720 C CA . ARG A 1 86 ? 14.426 -0.214 -7.901 1.00 96.19 86 ARG A CA 1
ATOM 721 C C . ARG A 1 86 ? 15.776 -0.671 -7.351 1.00 96.19 86 ARG A C 1
ATOM 723 O O . ARG A 1 86 ? 16.637 -1.131 -8.093 1.00 96.19 86 ARG A O 1
ATOM 730 N N . ARG A 1 87 ? 15.967 -0.592 -6.028 1.00 95.75 87 ARG A N 1
ATOM 731 C CA . ARG A 1 87 ? 17.194 -1.084 -5.375 1.00 95.75 87 ARG A CA 1
ATOM 732 C C . ARG A 1 87 ? 17.371 -2.589 -5.556 1.00 95.75 87 ARG A C 1
ATOM 734 O O . ARG A 1 87 ? 18.500 -3.040 -5.706 1.00 95.75 87 ARG A O 1
ATOM 741 N N . LYS A 1 88 ? 16.282 -3.360 -5.517 1.00 92.88 88 LYS A N 1
ATOM 742 C CA . LYS A 1 88 ? 16.308 -4.804 -5.762 1.00 92.88 88 LYS A CA 1
ATOM 743 C C . LYS A 1 88 ? 16.693 -5.095 -7.209 1.00 92.88 88 LYS A C 1
ATOM 745 O O . LYS A 1 88 ? 17.605 -5.882 -7.406 1.00 92.88 88 LYS A O 1
ATOM 750 N N . GLN A 1 89 ? 16.062 -4.445 -8.185 1.00 91.75 89 GLN A N 1
ATOM 751 C CA . GLN A 1 89 ? 16.375 -4.567 -9.613 1.00 91.75 89 GLN A CA 1
ATOM 752 C C . GLN A 1 89 ? 17.848 -4.234 -9.895 1.00 91.75 89 GLN A C 1
ATOM 754 O O . GLN A 1 89 ? 18.533 -5.044 -10.504 1.00 91.75 89 GLN A O 1
ATOM 759 N N . ASN A 1 90 ? 18.377 -3.139 -9.338 1.00 89.75 90 ASN A N 1
ATOM 760 C CA . ASN A 1 90 ? 19.786 -2.746 -9.500 1.00 89.75 90 ASN A CA 1
ATOM 761 C C . ASN A 1 90 ? 20.794 -3.721 -8.870 1.00 89.75 90 ASN A C 1
ATOM 763 O O . ASN A 1 90 ? 21.970 -3.696 -9.212 1.00 89.75 90 ASN A O 1
ATOM 767 N N . ARG A 1 91 ? 20.359 -4.543 -7.909 1.00 88.69 91 ARG A N 1
ATOM 768 C CA . ARG A 1 91 ? 21.185 -5.579 -7.274 1.00 88.69 91 ARG A CA 1
ATOM 769 C C . ARG A 1 91 ? 21.098 -6.928 -7.985 1.00 88.69 91 ARG A C 1
ATOM 771 O O . ARG A 1 91 ? 21.846 -7.829 -7.617 1.00 88.69 91 ARG A O 1
ATOM 778 N N . ARG A 1 92 ? 20.175 -7.106 -8.939 1.00 82.88 92 ARG A N 1
ATOM 779 C CA . ARG A 1 92 ? 20.072 -8.360 -9.694 1.00 82.88 92 ARG A CA 1
ATOM 780 C C . ARG A 1 92 ? 21.306 -8.462 -10.601 1.00 82.88 92 ARG A C 1
ATOM 782 O O . ARG A 1 92 ? 21.557 -7.519 -11.352 1.00 82.88 92 ARG A O 1
ATOM 789 N N . PRO A 1 93 ? 22.084 -9.557 -10.528 1.00 76.44 93 PRO A N 1
ATOM 790 C CA . PRO A 1 93 ? 23.179 -9.789 -11.462 1.00 76.44 93 PRO A CA 1
ATOM 791 C C . PRO A 1 93 ? 22.651 -9.721 -12.895 1.00 76.44 93 PRO A C 1
ATOM 793 O O . PRO A 1 93 ? 21.552 -10.215 -13.159 1.00 76.44 93 PRO A O 1
ATOM 796 N N . GLN A 1 94 ? 23.412 -9.125 -13.816 1.00 69.31 94 GLN A N 1
ATOM 797 C CA . GLN A 1 94 ? 23.066 -9.209 -15.232 1.00 69.31 94 GLN A CA 1
ATOM 798 C C . GLN A 1 94 ? 23.105 -10.681 -15.644 1.00 69.31 94 GLN A C 1
ATOM 800 O O . GLN A 1 94 ? 24.160 -11.313 -15.612 1.00 69.31 94 GLN A O 1
ATOM 805 N N . THR A 1 95 ? 21.945 -11.235 -15.990 1.00 62.88 95 THR A N 1
ATOM 806 C CA . THR A 1 95 ? 21.853 -12.576 -16.559 1.00 62.88 95 THR A CA 1
ATOM 807 C C . THR A 1 95 ?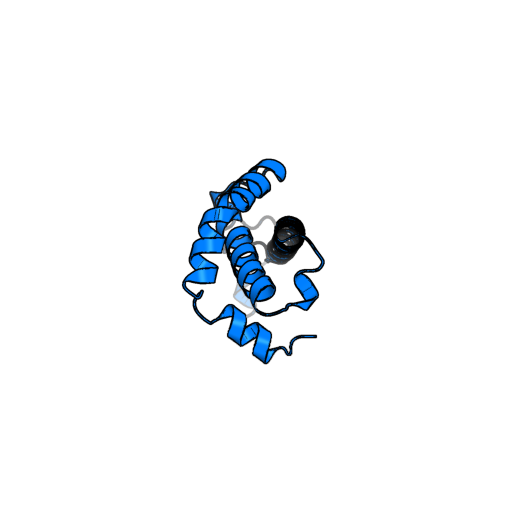 22.450 -12.522 -17.958 1.00 62.88 95 THR A C 1
ATOM 809 O O . THR A 1 95 ? 21.794 -12.106 -18.909 1.00 62.88 95 THR A O 1
ATOM 812 N N . ILE A 1 96 ? 23.720 -12.893 -18.072 1.00 68.00 96 ILE A N 1
ATOM 813 C CA . ILE A 1 96 ? 24.324 -13.210 -19.360 1.00 68.00 96 ILE A CA 1
ATOM 814 C C . ILE A 1 96 ? 23.858 -14.610 -19.766 1.00 68.00 96 ILE A C 1
ATOM 816 O O . ILE A 1 96 ? 23.785 -15.511 -18.929 1.00 68.00 96 ILE A O 1
ATOM 820 N N . SER A 1 97 ? 23.491 -14.783 -21.036 1.00 65.81 97 SER A N 1
ATOM 821 C CA . SER A 1 97 ? 23.265 -16.124 -21.582 1.00 65.81 97 SER A CA 1
ATOM 822 C C . SER A 1 97 ? 24.594 -16.882 -21.603 1.00 65.81 97 SER A C 1
ATOM 824 O O . SER A 1 97 ? 25.623 -16.275 -21.901 1.00 65.81 97 SER A O 1
ATOM 826 N N . LEU A 1 98 ? 24.579 -18.194 -21.344 1.00 64.25 98 LEU A N 1
ATOM 827 C CA . LEU A 1 98 ? 25.748 -19.042 -21.613 1.00 64.25 98 LEU A CA 1
ATOM 828 C C . LEU A 1 98 ? 26.128 -19.022 -23.102 1.00 64.25 98 LEU A C 1
ATOM 830 O O . LEU A 1 98 ? 27.305 -19.123 -23.429 1.00 64.25 98 LEU A O 1
ATOM 834 N N . ASP A 1 99 ? 25.146 -18.815 -23.982 1.00 69.00 99 ASP A N 1
ATOM 835 C CA . ASP A 1 99 ? 25.338 -18.715 -25.432 1.00 69.00 99 ASP A CA 1
ATOM 836 C C . ASP A 1 99 ? 25.678 -17.287 -25.891 1.00 69.00 99 ASP A C 1
ATOM 838 O O . ASP A 1 99 ? 25.780 -17.018 -27.090 1.00 69.00 99 ASP A O 1
ATOM 842 N N . ALA A 1 100 ? 25.803 -16.329 -24.963 1.00 62.34 100 ALA A N 1
ATOM 843 C CA . ALA A 1 100 ? 26.190 -14.975 -25.331 1.00 62.34 100 ALA A CA 1
ATOM 844 C C . ALA A 1 100 ? 27.635 -14.996 -25.861 1.00 62.34 100 ALA A C 1
ATOM 846 O O . ALA A 1 100 ? 28.523 -15.503 -25.171 1.00 62.34 100 ALA A O 1
ATOM 847 N N . PRO A 1 101 ? 27.910 -14.431 -27.054 1.00 54.59 101 PRO A N 1
ATOM 848 C CA . PRO A 1 101 ? 29.262 -14.389 -27.585 1.00 54.59 101 PRO A CA 1
ATOM 849 C C . PRO A 1 101 ? 30.161 -13.630 -26.609 1.00 54.59 101 PRO A C 1
ATOM 851 O O . PRO A 1 101 ? 29.965 -12.440 -26.347 1.00 54.59 101 PRO A O 1
ATOM 854 N N . TYR A 1 102 ? 31.133 -14.346 -26.050 1.00 56.25 102 TYR A N 1
ATOM 855 C CA . TYR A 1 102 ? 32.099 -13.811 -25.105 1.00 56.25 102 TYR A CA 1
ATOM 856 C C . TYR A 1 102 ? 32.896 -12.681 -25.769 1.00 56.25 102 TYR A C 1
ATOM 858 O O . TYR A 1 102 ? 33.711 -12.911 -26.660 1.00 56.25 102 TYR A O 1
ATOM 866 N N . LYS A 1 103 ? 32.660 -11.435 -25.345 1.00 57.84 103 LYS A N 1
ATOM 867 C CA . LYS A 1 103 ? 33.533 -10.296 -25.660 1.00 57.84 103 LYS A CA 1
ATOM 868 C C . LYS A 1 103 ? 34.528 -10.104 -24.520 1.00 57.84 103 LYS A C 1
ATOM 870 O O . LYS A 1 103 ? 34.397 -9.182 -23.722 1.00 57.84 103 LYS A O 1
ATOM 875 N N . GLY A 1 104 ? 35.513 -10.990 -24.444 1.00 50.78 104 GLY A N 1
ATOM 876 C CA . GLY A 1 104 ? 36.658 -10.849 -23.554 1.00 50.78 104 GLY A CA 1
ATOM 877 C C . GLY A 1 104 ? 37.914 -11.371 -24.235 1.00 50.78 104 GLY A C 1
ATOM 878 O O . GLY A 1 104 ? 37.955 -12.480 -24.750 1.00 50.78 104 GLY A O 1
ATOM 879 N N . THR A 1 105 ? 38.944 -10.542 -24.295 1.00 54.34 105 THR A N 1
ATOM 880 C CA . THR A 1 105 ? 40.281 -10.916 -24.747 1.00 54.34 105 THR A CA 1
ATOM 881 C C . THR A 1 105 ? 41.074 -11.456 -23.561 1.00 54.34 105 THR A C 1
ATOM 883 O O . THR A 1 105 ? 41.703 -10.680 -22.849 1.00 54.34 105 THR A O 1
ATOM 886 N N . TYR A 1 106 ? 41.031 -12.767 -23.344 1.00 47.59 106 TYR A N 1
ATOM 887 C CA . TYR A 1 106 ? 42.192 -13.588 -22.984 1.00 47.59 106 TYR A CA 1
ATOM 888 C C . TYR A 1 106 ? 41.788 -15.046 -23.218 1.00 47.59 106 TYR A C 1
ATOM 890 O O . TYR A 1 106 ? 40.769 -15.495 -22.696 1.00 47.59 106 TYR A O 1
ATOM 898 N N . GLY A 1 107 ? 42.520 -15.731 -24.096 1.00 54.34 107 GLY A N 1
ATOM 899 C CA . GLY A 1 107 ? 42.279 -17.135 -24.409 1.00 54.34 107 GLY A CA 1
ATOM 900 C C . GLY A 1 107 ? 42.522 -17.981 -23.168 1.00 54.34 107 GLY A C 1
ATOM 901 O O . GLY A 1 107 ? 43.606 -17.925 -22.605 1.00 54.34 107 GLY A O 1
ATOM 902 N N . ASP A 1 108 ? 41.469 -18.611 -22.658 1.00 50.72 108 ASP A N 1
ATOM 903 C CA . ASP A 1 108 ? 41.284 -20.064 -22.694 1.00 50.72 108 ASP A CA 1
ATOM 904 C C . ASP A 1 108 ? 39.861 -20.404 -22.189 1.00 50.72 108 ASP A C 1
ATOM 906 O O . ASP A 1 108 ? 39.292 -19.653 -21.387 1.00 50.72 108 ASP A O 1
ATOM 910 N N . PRO A 1 109 ? 39.203 -21.470 -22.687 1.00 51.06 109 PRO A N 1
ATOM 911 C CA . PRO A 1 109 ? 37.836 -21.805 -22.292 1.00 51.06 109 PRO A CA 1
ATOM 912 C C . PRO A 1 109 ? 37.749 -22.276 -20.831 1.00 51.06 109 PRO A C 1
ATOM 914 O O . PRO A 1 109 ? 38.518 -23.126 -20.393 1.00 51.06 109 PRO A O 1
ATOM 917 N N . LEU A 1 110 ? 36.711 -21.831 -20.112 1.00 53.56 110 LEU A N 1
ATOM 918 C CA . LEU A 1 110 ? 36.380 -22.203 -18.719 1.00 53.56 110 LEU A CA 1
ATOM 919 C C . LEU A 1 110 ? 36.087 -23.705 -18.481 1.00 53.56 110 LEU A C 1
ATOM 921 O O . LEU A 1 110 ? 35.668 -24.083 -17.387 1.00 53.56 110 LEU A O 1
ATOM 925 N N . VAL A 1 111 ? 36.274 -24.571 -19.480 1.00 52.81 111 VAL A N 1
ATOM 926 C CA . VAL A 1 111 ? 35.995 -26.011 -19.377 1.00 52.81 111 VAL A CA 1
ATOM 927 C C . VAL A 1 111 ? 37.094 -26.777 -18.631 1.00 52.81 111 VAL A C 1
ATOM 929 O O . VAL A 1 111 ? 36.859 -27.897 -18.188 1.00 52.81 111 VAL A O 1
ATOM 932 N N . GLU A 1 112 ? 38.270 -26.177 -18.430 1.00 49.56 112 GLU A N 1
ATOM 933 C CA . GLU A 1 112 ? 39.387 -26.841 -17.743 1.00 49.56 112 GLU A CA 1
ATOM 934 C C . GLU A 1 112 ? 39.346 -26.736 -16.209 1.00 49.56 112 GLU A C 1
ATOM 936 O O . GLU A 1 112 ? 40.063 -27.463 -15.532 1.00 49.56 112 GLU A O 1
ATOM 941 N N . CYS A 1 113 ? 38.466 -25.925 -15.610 1.00 52.22 113 CYS A N 1
ATOM 942 C CA . CYS A 1 113 ? 38.417 -25.792 -14.144 1.00 52.22 113 CYS A CA 1
ATOM 943 C C . CYS A 1 113 ? 37.615 -26.890 -13.413 1.00 52.22 113 CYS A C 1
ATOM 945 O O . CYS A 1 113 ? 37.455 -26.803 -12.198 1.00 52.22 113 CYS A O 1
ATOM 947 N N . LEU A 1 114 ? 37.097 -27.906 -14.115 1.00 51.31 114 LEU A N 1
ATOM 948 C CA . LEU A 1 114 ? 36.352 -29.025 -13.508 1.00 51.31 114 LEU A CA 1
ATOM 949 C C . LEU A 1 114 ? 37.048 -30.389 -13.643 1.00 51.31 114 LEU A C 1
ATOM 951 O O . LEU A 1 114 ? 36.466 -31.409 -13.277 1.00 51.31 114 LEU A O 1
ATOM 955 N N . ALA A 1 115 ? 38.290 -30.419 -14.123 1.00 49.31 115 ALA A N 1
ATOM 956 C CA . ALA A 1 115 ? 39.125 -31.614 -14.124 1.00 49.31 115 ALA A CA 1
ATOM 957 C C . ALA A 1 115 ? 40.443 -31.314 -13.395 1.00 49.31 115 ALA A C 1
ATOM 959 O O . ALA A 1 115 ? 41.432 -30.927 -14.010 1.00 49.31 115 ALA A O 1
ATOM 960 N N . GLY A 1 116 ? 40.430 -31.469 -12.071 1.00 42.41 116 GLY A N 1
ATOM 961 C CA . GLY A 1 116 ? 41.598 -31.327 -11.199 1.00 42.41 116 GLY A CA 1
ATOM 962 C C . GLY A 1 116 ? 41.250 -31.634 -9.757 1.00 42.41 116 GLY A C 1
ATOM 963 O O . GLY A 1 116 ? 40.597 -30.769 -9.137 1.00 42.41 116 GLY A O 1
#

Secondary structure (DSSP, 8-state):
---HHHHHHHHHSPPPHHHHHHHHHTTHHHHHHHHHTT--HHHHHHHHHHHHHHHHHHHHH-GGGTTS-HHHHHHHHHHHHHHHHHHHHHHS-----TTS-----S---GGGGG--

Foldseek 3Di:
DDDPVRLVCLLPDDDDPVLVVVCVVPVVLLVVLCVVVVNPCVHQVCLLSSQLSSLSSCVVVDVVVVVDDSSVSSSVSSVVSVVVVVVVVVPDPPDDDPPHPDPDPDDDDPPPPVPD